Protein AF-A0AAW1JCE8-F1 (afdb_monomer)

Sequence (146 aa):
MAHGRLIIMAMLGLTGLWMIHLLAQDYQNIRPVAAVSRLKKLLSKRSTDKYENMMLHNLDKITSNDPLDCIKSFVCQVAVQVKGNNEVLSTIDFIRNIPDNKHTVEIKKAIKIGTLYRSREYCRNIYNKCPYTAAKMLQLIKIVGG

Radius of gyration: 19.4 Å; Cα contacts (8 Å, |Δi|>4): 112; chains: 1; bounding box: 30×38×72 Å

Mean predicted aligned error: 12.99 Å

Secondary structure (DSSP, 8-state):
--HHHHHHHHHHHHHHHHHHHHHHHHHHH--HHHHHHHHHHHTTTT-SSS-HHHHHHHHHHHHHT-TT-HHHHHHHHHHTT-TT-HHHHHHHHHHHTSPP-HHHHHHHHHHHHHHHH--HHHHHHHTTT----HHHHHHHHHHHT-

Structure (mmCIF, N/CA/C/O backbone):
data_AF-A0AAW1JCE8-F1
#
_entry.id   AF-A0AAW1JCE8-F1
#
loop_
_atom_site.group_PDB
_atom_site.id
_atom_site.type_symbol
_atom_site.label_atom_id
_atom_site.label_alt_id
_atom_site.label_comp_id
_atom_site.label_asym_id
_atom_site.label_entity_id
_atom_site.label_seq_id
_atom_site.pdbx_PDB_ins_code
_atom_site.Cartn_x
_atom_site.Cartn_y
_atom_site.Cartn_z
_atom_site.occupancy
_atom_site.B_iso_or_equiv
_atom_site.auth_seq_id
_atom_site.auth_comp_id
_atom_site.auth_asym_id
_atom_site.auth_atom_id
_atom_site.pdbx_PDB_model_num
ATOM 1 N N . MET A 1 1 ? -9.440 -23.978 -48.996 1.00 55.22 1 MET A N 1
ATOM 2 C CA . MET A 1 1 ? -9.087 -22.684 -48.354 1.00 55.22 1 MET A CA 1
ATOM 3 C C . MET A 1 1 ? -9.857 -22.383 -47.049 1.00 55.22 1 MET A C 1
ATOM 5 O O . MET A 1 1 ? -9.726 -21.283 -46.531 1.00 55.22 1 MET A O 1
ATOM 9 N N . ALA A 1 2 ? -10.613 -23.326 -46.460 1.00 58.03 2 ALA A N 1
ATOM 10 C CA . ALA A 1 2 ? -11.402 -23.072 -45.239 1.00 58.03 2 ALA A CA 1
ATOM 11 C C . ALA A 1 2 ? -10.658 -23.358 -43.912 1.00 58.03 2 ALA A C 1
ATOM 13 O O . ALA A 1 2 ? -10.985 -22.770 -42.885 1.00 58.03 2 ALA A O 1
ATOM 14 N N . HIS A 1 3 ? -9.626 -24.210 -43.922 1.00 60.78 3 HIS A N 1
ATOM 15 C CA . HIS A 1 3 ? -8.955 -24.657 -42.692 1.00 60.78 3 HIS A CA 1
ATOM 16 C C . HIS A 1 3 ? -8.067 -23.590 -42.029 1.00 60.78 3 HIS A C 1
ATOM 18 O O . HIS A 1 3 ? -7.991 -23.542 -40.806 1.00 60.78 3 HIS A O 1
ATOM 24 N N . GLY A 1 4 ? -7.451 -22.685 -42.800 1.00 69.81 4 GLY A N 1
ATOM 25 C CA . GLY A 1 4 ? -6.564 -21.654 -42.240 1.00 69.81 4 GLY A CA 1
ATOM 26 C C . GLY A 1 4 ? -7.288 -20.652 -41.334 1.00 69.81 4 GLY A C 1
ATOM 27 O O . GLY A 1 4 ? -6.768 -20.258 -40.296 1.00 69.81 4 GLY A O 1
ATOM 28 N N . ARG A 1 5 ? -8.532 -20.293 -41.674 1.00 74.75 5 ARG A N 1
ATOM 29 C CA . ARG A 1 5 ? -9.344 -19.349 -40.886 1.00 74.75 5 ARG A CA 1
ATOM 30 C C . ARG A 1 5 ? -9.772 -19.925 -39.536 1.00 74.75 5 ARG A C 1
ATOM 32 O O . ARG A 1 5 ? -9.786 -19.200 -38.546 1.00 74.75 5 ARG A O 1
ATOM 39 N N . LEU A 1 6 ? -10.071 -21.224 -39.494 1.00 78.94 6 LEU A N 1
ATOM 40 C CA . LEU A 1 6 ? -10.435 -21.925 -38.261 1.00 78.94 6 LEU A CA 1
ATOM 41 C C . LEU A 1 6 ? -9.252 -22.007 -37.289 1.00 78.94 6 LEU A C 1
ATOM 43 O O . LEU A 1 6 ? -9.426 -21.770 -36.097 1.00 78.94 6 LEU A O 1
ATOM 47 N N . ILE A 1 7 ? -8.044 -22.257 -37.801 1.00 86.94 7 ILE A N 1
ATOM 48 C CA . ILE A 1 7 ? -6.825 -22.318 -36.981 1.00 86.94 7 ILE A CA 1
ATOM 49 C C . ILE A 1 7 ? -6.498 -20.942 -36.383 1.00 86.94 7 ILE A C 1
ATOM 51 O O . ILE A 1 7 ? -6.192 -20.847 -35.196 1.00 86.94 7 ILE A O 1
ATOM 55 N N . ILE A 1 8 ? -6.624 -19.866 -37.166 1.00 83.88 8 ILE A N 1
ATOM 56 C CA . ILE A 1 8 ? -6.348 -18.500 -36.689 1.00 83.88 8 ILE A CA 1
ATOM 57 C C . ILE A 1 8 ? -7.339 -18.085 -35.588 1.00 83.88 8 ILE A C 1
ATOM 59 O O . ILE A 1 8 ? -6.925 -17.545 -34.563 1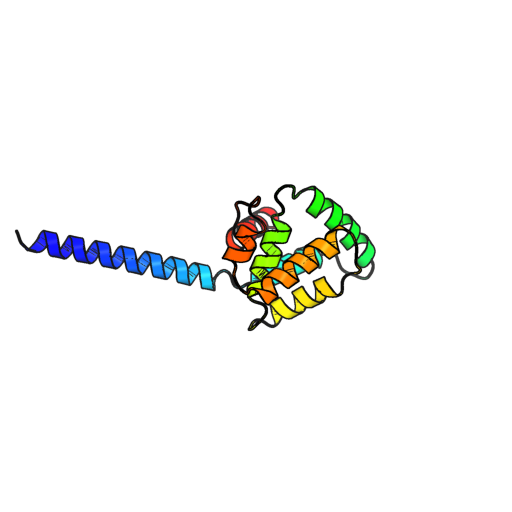.00 83.88 8 ILE A O 1
ATOM 63 N N . MET A 1 9 ? -8.632 -18.381 -35.755 1.00 84.06 9 MET A N 1
ATOM 64 C CA . MET A 1 9 ? -9.652 -18.084 -34.737 1.00 84.06 9 MET A CA 1
ATOM 65 C C . MET A 1 9 ? -9.421 -18.874 -33.442 1.00 84.06 9 MET A C 1
ATOM 67 O O . MET A 1 9 ? -9.569 -18.323 -32.351 1.00 84.06 9 MET A O 1
ATOM 71 N N . ALA A 1 10 ? -8.992 -20.135 -33.552 1.00 87.56 10 ALA A N 1
ATOM 72 C CA . ALA A 1 10 ? -8.642 -20.953 -32.395 1.00 87.56 10 ALA A CA 1
ATOM 73 C C . ALA A 1 10 ? -7.420 -20.398 -31.643 1.00 87.56 10 ALA A C 1
ATOM 75 O O . ALA A 1 10 ? -7.447 -20.315 -30.415 1.00 87.56 10 ALA A O 1
ATOM 76 N N . MET A 1 11 ? -6.377 -19.960 -32.359 1.00 89.00 11 MET A N 1
ATOM 77 C CA . MET A 1 11 ? -5.190 -19.360 -31.736 1.00 89.00 11 MET A CA 1
ATOM 78 C C . MET A 1 11 ? -5.524 -18.065 -30.992 1.00 89.00 11 MET A C 1
ATOM 80 O O . MET A 1 11 ? -5.129 -17.910 -29.839 1.00 89.00 11 MET A O 1
ATOM 84 N N . LEU A 1 12 ? -6.303 -17.171 -31.608 1.00 86.44 12 LEU A N 1
ATOM 85 C CA . LEU A 1 12 ? -6.709 -15.909 -30.981 1.00 86.44 12 LEU A CA 1
ATOM 86 C C . LEU A 1 12 ? -7.533 -16.139 -29.702 1.00 86.44 12 LEU A C 1
ATOM 88 O O . LEU A 1 12 ? -7.310 -15.463 -28.696 1.00 86.44 12 LEU A O 1
ATOM 92 N N . GLY A 1 13 ? -8.431 -17.130 -29.709 1.00 89.25 13 GLY A N 1
ATOM 93 C CA . GLY A 1 13 ? -9.192 -17.521 -28.520 1.00 89.25 13 GLY A CA 1
ATOM 94 C C . GLY A 1 13 ? -8.307 -18.073 -27.399 1.00 89.25 13 GLY A C 1
ATOM 95 O O . GLY A 1 13 ? -8.469 -17.694 -26.237 1.00 89.25 13 GLY A O 1
ATOM 96 N N . LEU A 1 14 ? -7.327 -18.916 -27.743 1.00 87.88 14 LEU A N 1
ATOM 97 C CA . LEU A 1 14 ? -6.402 -19.503 -26.770 1.00 87.88 14 LEU A CA 1
ATOM 98 C C . LEU A 1 14 ? -5.511 -18.437 -26.116 1.00 87.88 14 LEU A C 1
ATOM 100 O O . LEU A 1 14 ? -5.330 -18.445 -24.899 1.00 87.88 14 LEU A O 1
ATOM 104 N N . THR A 1 15 ? -4.996 -17.486 -26.904 1.00 86.69 15 THR A N 1
ATOM 105 C CA . THR A 1 15 ? -4.191 -16.367 -26.392 1.00 86.69 15 THR A CA 1
ATOM 106 C C . THR A 1 15 ? -5.006 -15.468 -25.459 1.00 86.69 15 THR A C 1
ATOM 108 O O . THR A 1 15 ? -4.502 -15.058 -24.412 1.00 86.69 15 THR A O 1
ATOM 111 N N . GLY A 1 16 ? -6.275 -15.202 -25.789 1.00 86.50 16 GLY A N 1
ATOM 112 C CA . GLY A 1 16 ? -7.181 -14.429 -24.936 1.00 86.50 16 GLY A CA 1
ATOM 113 C C . GLY A 1 16 ? -7.427 -15.089 -23.576 1.00 86.50 16 GLY A C 1
ATOM 114 O O . GLY A 1 16 ? -7.271 -14.442 -22.539 1.00 86.50 16 GLY A O 1
ATOM 115 N N . LEU A 1 17 ? -7.733 -16.393 -23.558 1.00 87.38 17 LEU A N 1
ATOM 116 C CA . LEU A 1 17 ? -7.897 -17.143 -22.306 1.00 87.38 17 LEU A CA 1
ATOM 117 C C . LEU A 1 17 ? -6.602 -17.206 -21.486 1.00 87.38 17 LEU A C 1
ATOM 119 O O . LEU A 1 17 ? -6.650 -17.092 -20.261 1.00 87.38 17 LEU A O 1
ATOM 123 N N . TRP A 1 18 ? -5.451 -17.358 -22.146 1.00 84.38 18 TRP A N 1
ATOM 124 C CA . TRP A 1 18 ? -4.150 -17.409 -21.478 1.00 84.38 18 TRP A CA 1
ATOM 125 C C . TRP A 1 18 ? -3.812 -16.091 -20.775 1.00 84.38 18 TRP A C 1
ATOM 127 O O . TRP A 1 18 ? -3.372 -16.100 -19.625 1.00 84.38 18 TRP A O 1
ATOM 137 N N . MET A 1 19 ? -4.115 -14.955 -21.410 1.00 80.19 19 MET A N 1
ATOM 138 C CA . MET A 1 19 ? -3.994 -13.641 -20.775 1.00 80.19 19 MET A CA 1
ATOM 139 C C . MET A 1 19 ? -4.906 -13.513 -19.553 1.00 80.19 19 MET A C 1
ATOM 141 O O . MET A 1 19 ? -4.443 -13.125 -18.484 1.00 80.19 19 MET A O 1
ATOM 145 N N . ILE A 1 20 ? -6.179 -13.903 -19.654 1.00 79.88 20 ILE A N 1
ATOM 146 C CA . ILE A 1 20 ? -7.110 -13.841 -18.513 1.00 79.88 20 ILE A CA 1
ATOM 147 C C . ILE A 1 20 ? -6.620 -14.720 -17.351 1.00 79.88 20 ILE A C 1
ATOM 149 O O . ILE A 1 20 ? -6.698 -14.306 -16.193 1.00 79.88 20 ILE A O 1
ATOM 153 N N . HIS A 1 21 ? -6.070 -15.902 -17.644 1.00 73.88 21 HIS A N 1
ATOM 154 C CA . HIS A 1 21 ? -5.515 -16.784 -16.621 1.00 73.88 21 HIS A CA 1
ATOM 155 C C . HIS A 1 21 ? -4.268 -16.193 -15.952 1.00 73.88 21 HIS A C 1
ATOM 157 O O . HIS A 1 21 ? -4.179 -16.236 -14.730 1.00 73.88 21 HIS A O 1
ATOM 163 N N . LEU A 1 22 ? -3.352 -15.576 -16.707 1.00 67.50 22 LEU A N 1
ATOM 164 C CA . LEU A 1 22 ? -2.199 -14.856 -16.149 1.00 67.50 22 LEU A CA 1
ATOM 165 C C . LEU A 1 22 ? -2.637 -13.713 -15.232 1.00 67.50 22 LEU A C 1
ATOM 167 O O . LEU A 1 22 ? -2.122 -13.585 -14.124 1.00 67.50 22 LEU A O 1
ATOM 171 N N . LEU A 1 23 ? -3.638 -12.931 -15.647 1.00 62.16 23 LEU A N 1
ATOM 172 C CA . LEU A 1 23 ? -4.217 -11.884 -14.806 1.00 62.16 23 LEU A CA 1
ATOM 173 C C . LEU A 1 23 ? -4.831 -12.458 -13.519 1.00 62.16 23 LEU A C 1
ATOM 175 O O . LEU A 1 23 ? -4.643 -11.885 -12.444 1.00 62.16 23 LEU A O 1
ATOM 179 N N . ALA A 1 24 ? -5.541 -13.586 -13.601 1.00 63.84 24 ALA A N 1
ATOM 180 C CA . ALA A 1 24 ? -6.120 -14.257 -12.437 1.00 63.84 24 ALA A CA 1
ATOM 181 C C . ALA A 1 24 ? -5.042 -14.856 -11.515 1.00 63.84 24 ALA A C 1
ATOM 183 O O . ALA A 1 24 ? -5.145 -14.760 -10.290 1.00 63.84 24 ALA A O 1
ATOM 184 N N . GLN A 1 25 ? -3.982 -15.422 -12.089 1.00 55.59 25 GLN A N 1
ATOM 185 C CA . GLN A 1 25 ? -2.855 -16.000 -11.368 1.00 55.59 25 GLN A CA 1
ATOM 186 C C . GLN A 1 25 ? -2.041 -14.913 -10.659 1.00 55.59 25 GLN A C 1
ATOM 188 O O . GLN A 1 25 ? -1.727 -15.066 -9.479 1.00 55.59 25 GLN A O 1
ATOM 193 N N . ASP A 1 26 ? -1.784 -13.775 -11.309 1.00 49.81 26 ASP A N 1
ATOM 194 C CA . ASP A 1 26 ? -1.170 -12.610 -10.666 1.00 49.81 26 ASP A CA 1
ATOM 195 C C . ASP A 1 26 ? -2.075 -12.029 -9.578 1.00 49.81 26 ASP A C 1
ATOM 197 O O . ASP A 1 26 ? -1.601 -11.693 -8.492 1.00 49.81 26 ASP A O 1
ATOM 201 N N . TYR A 1 27 ? -3.391 -11.982 -9.797 1.00 50.53 27 TYR A N 1
ATOM 202 C CA . TYR A 1 27 ? -4.340 -11.546 -8.772 1.00 50.53 27 TYR A CA 1
ATOM 203 C C . TYR A 1 27 ? -4.278 -12.428 -7.515 1.00 50.53 27 TYR A C 1
ATOM 205 O O . TYR A 1 27 ? -4.291 -11.914 -6.395 1.00 50.53 27 TYR A O 1
ATOM 213 N N . GLN A 1 28 ? -4.164 -13.746 -7.689 1.00 46.50 28 GLN A N 1
ATOM 214 C CA . GLN A 1 28 ? -4.038 -14.698 -6.585 1.00 46.50 28 GLN A CA 1
ATOM 215 C C . GLN A 1 28 ? -2.642 -14.707 -5.946 1.00 46.50 28 GLN A C 1
ATOM 217 O O . GLN A 1 28 ? -2.537 -14.955 -4.745 1.00 46.50 28 GLN A O 1
ATOM 222 N N . ASN A 1 29 ? -1.580 -14.419 -6.703 1.00 44.28 29 ASN A N 1
ATOM 223 C CA . ASN A 1 29 ? -0.199 -14.395 -6.210 1.00 44.28 29 ASN A CA 1
ATOM 224 C C . ASN A 1 29 ? 0.149 -13.079 -5.483 1.00 44.28 29 ASN A C 1
ATOM 226 O O . ASN A 1 29 ? 1.047 -13.041 -4.637 1.00 44.28 29 ASN A O 1
ATOM 230 N N . ILE A 1 30 ? -0.633 -12.015 -5.703 1.00 49.44 30 ILE A N 1
ATOM 231 C CA . ILE A 1 30 ? -0.713 -10.841 -4.820 1.00 49.44 30 ILE A CA 1
ATOM 232 C C . ILE A 1 30 ? -1.588 -11.201 -3.612 1.00 49.44 30 ILE A C 1
ATOM 234 O O . ILE A 1 30 ? -2.530 -10.484 -3.271 1.00 49.44 30 ILE A O 1
ATOM 238 N N . ARG A 1 31 ? -1.292 -12.312 -2.918 1.00 51.69 31 ARG A N 1
ATOM 239 C CA . ARG A 1 31 ? -1.821 -12.487 -1.565 1.00 51.69 31 ARG A CA 1
ATOM 240 C C . ARG A 1 31 ? -1.242 -11.341 -0.739 1.00 51.69 31 ARG A C 1
ATOM 242 O O . ARG A 1 31 ? -0.031 -11.323 -0.492 1.00 51.69 31 ARG A O 1
ATOM 249 N N . PRO A 1 32 ? -2.071 -10.388 -0.285 1.00 53.09 32 PRO A N 1
ATOM 250 C CA . PRO A 1 32 ? -1.605 -9.278 0.534 1.00 53.09 32 PRO A CA 1
ATOM 251 C C . PRO A 1 32 ? -0.989 -9.796 1.842 1.00 53.09 32 PRO A C 1
ATOM 253 O O . PRO A 1 32 ? -0.1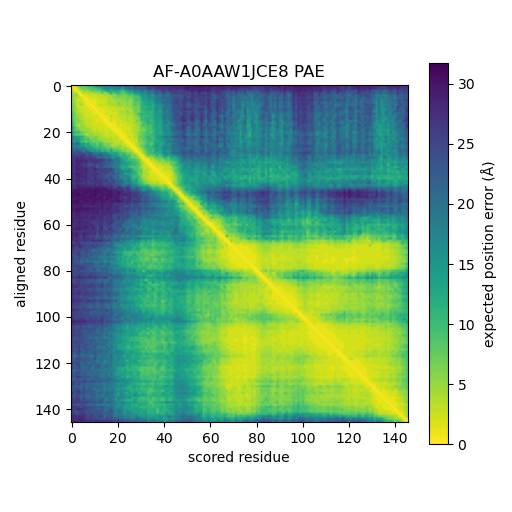86 -9.100 2.429 1.00 53.09 32 PRO A O 1
ATOM 256 N N . VAL A 1 33 ? -1.236 -11.050 2.238 1.00 51.50 33 VAL A N 1
ATOM 257 C CA . VAL A 1 33 ? -0.515 -11.762 3.307 1.00 51.50 33 VAL A CA 1
ATOM 258 C C . VAL A 1 33 ? 0.999 -11.724 3.140 1.00 51.50 33 VAL A C 1
ATOM 260 O O . VAL A 1 33 ? 1.703 -11.341 4.064 1.00 51.50 33 VAL A O 1
ATOM 263 N N . ALA A 1 34 ? 1.539 -12.116 1.982 1.00 55.44 34 ALA A N 1
ATOM 264 C CA . ALA A 1 34 ? 2.989 -12.158 1.776 1.00 55.44 34 ALA A CA 1
ATOM 265 C C . ALA A 1 34 ? 3.575 -10.739 1.729 1.00 55.44 34 ALA A C 1
ATOM 267 O O . ALA A 1 34 ? 4.711 -10.500 2.135 1.00 55.44 34 ALA A O 1
ATOM 268 N N . ALA A 1 35 ? 2.762 -9.795 1.257 1.00 56.06 35 ALA A N 1
ATOM 269 C CA . ALA A 1 35 ? 3.083 -8.384 1.177 1.00 56.06 35 ALA A CA 1
ATOM 270 C C . ALA A 1 35 ? 3.201 -7.736 2.552 1.00 56.06 35 ALA A C 1
ATOM 272 O O . ALA A 1 35 ? 4.177 -7.073 2.891 1.00 56.06 35 ALA A O 1
ATOM 273 N N . VAL A 1 36 ? 2.176 -7.993 3.344 1.00 59.06 36 VAL A N 1
ATOM 274 C CA . VAL A 1 36 ? 1.956 -7.463 4.667 1.00 59.06 36 VAL A CA 1
ATOM 275 C C . VAL A 1 36 ? 2.843 -8.159 5.679 1.00 59.06 36 VAL A C 1
ATOM 277 O O . VAL A 1 36 ? 3.400 -7.484 6.521 1.00 59.06 36 VAL A O 1
ATOM 280 N N . SER A 1 37 ? 3.055 -9.469 5.585 1.00 57.53 37 SER A N 1
ATOM 281 C CA . SER A 1 37 ? 3.982 -10.190 6.464 1.00 57.53 37 SER A CA 1
ATOM 282 C C . SER A 1 37 ? 5.433 -9.785 6.220 1.00 57.53 37 SER A C 1
ATOM 284 O O . SER A 1 37 ? 6.208 -9.745 7.169 1.00 57.53 37 SER A O 1
ATOM 286 N N . ARG A 1 38 ? 5.816 -9.421 4.987 1.00 60.91 38 ARG A N 1
ATOM 287 C CA . ARG A 1 38 ? 7.146 -8.865 4.687 1.00 60.91 38 ARG A CA 1
ATOM 288 C C . ARG A 1 38 ? 7.269 -7.400 5.049 1.00 60.91 38 ARG A C 1
ATOM 290 O O . ARG A 1 38 ? 8.310 -7.034 5.574 1.00 60.91 38 ARG A O 1
ATOM 297 N N . LEU A 1 39 ? 6.233 -6.589 4.832 1.00 60.88 39 LEU A N 1
ATOM 298 C CA . LEU A 1 39 ? 6.191 -5.232 5.368 1.00 60.88 39 LEU A CA 1
ATOM 299 C C . LEU A 1 39 ? 6.295 -5.297 6.889 1.00 60.88 39 LEU A C 1
ATOM 301 O O . LEU A 1 39 ? 7.206 -4.712 7.444 1.00 60.88 39 LEU A O 1
ATOM 305 N N . LYS A 1 40 ? 5.467 -6.112 7.547 1.00 60.31 40 LYS A N 1
ATOM 306 C CA . LYS A 1 40 ? 5.556 -6.428 8.971 1.00 60.31 40 LYS A CA 1
ATOM 307 C C . LYS A 1 40 ? 6.955 -6.897 9.312 1.00 60.31 40 LYS A C 1
ATOM 309 O O . LYS A 1 40 ? 7.500 -6.342 10.229 1.00 60.31 40 LYS A O 1
ATOM 314 N N . LYS A 1 41 ? 7.589 -7.818 8.581 1.00 61.47 41 LYS A N 1
ATOM 315 C CA . LYS A 1 41 ? 8.969 -8.269 8.845 1.00 61.47 41 LYS A CA 1
ATOM 316 C C . LYS A 1 41 ? 10.002 -7.155 8.659 1.00 61.47 41 LYS A C 1
ATOM 318 O O . LYS A 1 41 ? 10.873 -7.037 9.497 1.00 61.47 41 LYS A O 1
ATOM 323 N N . LEU A 1 42 ? 9.930 -6.296 7.651 1.00 56.75 42 LEU A N 1
ATOM 324 C CA . LEU A 1 42 ? 10.813 -5.124 7.551 1.00 56.75 42 LEU A CA 1
ATOM 325 C C . LEU A 1 42 ? 10.560 -4.140 8.698 1.00 56.75 42 LEU A C 1
ATOM 327 O O . LEU A 1 42 ? 11.491 -3.578 9.264 1.00 56.75 42 LEU A O 1
ATOM 331 N N . LEU A 1 43 ? 9.296 -4.016 9.085 1.00 54.03 43 LEU A N 1
ATOM 332 C CA . LEU A 1 43 ? 8.832 -3.262 10.230 1.00 54.03 43 LEU A CA 1
ATOM 333 C C . LEU A 1 43 ? 8.963 -4.029 11.555 1.00 54.03 43 LEU A C 1
ATOM 335 O O . LEU A 1 43 ? 8.622 -3.435 12.557 1.00 54.03 43 LEU A O 1
ATOM 339 N N . SER A 1 44 ? 9.438 -5.285 11.641 1.00 46.38 44 SER A N 1
ATOM 340 C CA . SER A 1 44 ? 9.371 -6.147 12.857 1.00 46.38 44 SER A CA 1
ATOM 341 C C . SER A 1 44 ? 10.655 -6.934 13.120 1.00 46.38 44 SER A C 1
ATOM 343 O O . SER A 1 44 ? 10.968 -7.192 14.273 1.00 46.38 44 SER A O 1
ATOM 345 N N . LYS A 1 45 ? 11.483 -7.230 12.110 1.00 46.12 45 LYS A N 1
ATOM 346 C CA . LYS A 1 45 ? 12.812 -7.870 12.234 1.00 46.12 45 LYS A CA 1
ATOM 347 C C . LYS A 1 45 ? 13.844 -6.951 12.910 1.00 46.12 45 LYS A C 1
ATOM 349 O O . LYS A 1 45 ? 15.033 -7.242 12.900 1.00 46.12 45 LYS A O 1
ATOM 354 N N . ARG A 1 46 ? 13.386 -5.846 13.497 1.00 46.06 46 ARG A N 1
ATOM 355 C CA . ARG A 1 46 ? 14.144 -4.945 14.357 1.00 46.06 46 ARG A CA 1
ATOM 356 C C . ARG A 1 46 ? 13.533 -4.886 15.779 1.00 46.06 46 ARG A C 1
ATOM 358 O O . ARG A 1 46 ? 13.934 -4.035 16.556 1.00 46.06 46 ARG A O 1
ATOM 365 N N . SER A 1 47 ? 12.565 -5.740 16.140 1.00 39.91 47 SER A N 1
ATOM 366 C CA . SER A 1 47 ? 11.727 -5.570 17.343 1.00 39.91 47 SER A CA 1
ATOM 367 C C . SER A 1 47 ? 12.069 -6.503 18.511 1.00 39.91 47 SER A C 1
ATOM 369 O O . SER A 1 47 ? 11.735 -7.683 18.483 1.00 39.91 47 SER A O 1
ATOM 371 N N . THR A 1 48 ? 12.659 -5.912 19.554 1.00 39.94 48 THR A N 1
ATOM 372 C CA . THR A 1 48 ? 12.375 -6.150 20.985 1.00 39.94 48 THR A CA 1
ATOM 373 C C . THR A 1 48 ? 12.439 -4.782 21.681 1.00 39.94 48 THR A C 1
ATOM 375 O O . THR A 1 48 ? 13.469 -4.118 21.566 1.00 39.94 48 THR A O 1
ATOM 378 N N . ASP A 1 49 ? 11.332 -4.351 22.305 1.00 42.34 49 ASP A N 1
ATOM 379 C CA . ASP A 1 49 ? 11.046 -3.184 23.186 1.00 42.34 49 ASP A CA 1
ATOM 380 C C . ASP A 1 49 ? 11.586 -1.762 22.881 1.00 42.34 49 ASP A C 1
ATOM 382 O O . ASP A 1 49 ? 10.931 -0.768 23.178 1.00 42.34 49 ASP A O 1
ATOM 386 N N . LYS A 1 50 ? 12.709 -1.594 22.183 1.00 39.09 50 LYS A N 1
ATOM 387 C CA . LYS A 1 50 ? 13.315 -0.306 21.785 1.00 39.09 50 LYS A CA 1
ATOM 388 C C . LYS A 1 50 ? 12.695 0.260 20.495 1.00 39.09 50 LYS A C 1
ATOM 390 O O . LYS A 1 50 ? 13.406 0.726 19.603 1.00 39.09 50 LYS A O 1
ATOM 395 N N . TYR A 1 51 ? 11.383 0.102 20.318 1.00 44.91 51 TYR A N 1
ATOM 396 C CA . TYR A 1 51 ? 10.804 -0.010 18.974 1.00 44.91 51 TYR A CA 1
ATOM 397 C C . TYR A 1 51 ? 9.974 1.174 18.484 1.00 44.91 51 TYR A C 1
ATOM 399 O O . TYR A 1 51 ? 9.977 1.456 17.289 1.00 44.91 51 TYR A O 1
ATOM 407 N N . GLU A 1 52 ? 9.353 1.935 19.377 1.00 44.00 52 GLU A N 1
ATOM 408 C CA . GLU A 1 52 ? 8.500 3.066 18.992 1.00 44.00 52 GLU A CA 1
ATOM 409 C C . GLU A 1 52 ? 9.325 4.228 18.403 1.00 44.00 52 GLU A C 1
ATOM 411 O O . GLU A 1 52 ? 9.114 4.648 17.265 1.00 44.00 52 GLU A O 1
ATOM 416 N N . ASN A 1 53 ? 10.382 4.643 19.109 1.00 41.00 53 ASN A N 1
ATOM 417 C CA . ASN A 1 53 ? 11.275 5.728 18.683 1.00 41.00 53 ASN A CA 1
ATOM 418 C C . ASN A 1 53 ? 12.172 5.353 17.487 1.00 41.00 53 ASN A C 1
ATOM 420 O O . ASN A 1 53 ? 12.542 6.208 16.681 1.00 41.00 53 ASN A O 1
ATOM 424 N N . MET A 1 54 ? 12.510 4.068 17.327 1.00 36.09 54 MET A N 1
ATOM 425 C CA . MET A 1 54 ? 13.327 3.602 16.203 1.00 36.09 54 MET A CA 1
ATOM 426 C C . MET A 1 54 ? 12.487 3.418 14.933 1.00 36.09 54 MET A C 1
ATOM 428 O O . MET A 1 54 ? 12.969 3.710 13.840 1.00 36.09 54 MET A O 1
ATOM 432 N N . MET A 1 55 ? 11.233 2.977 15.047 1.00 41.47 55 MET A N 1
ATOM 433 C CA . MET A 1 55 ? 10.322 2.866 13.906 1.00 41.47 55 MET A CA 1
ATOM 434 C C . MET A 1 55 ? 9.974 4.248 13.342 1.00 41.47 55 MET A C 1
ATOM 436 O O . MET A 1 55 ? 10.057 4.420 12.129 1.00 41.47 55 MET A O 1
ATOM 440 N N . LEU A 1 56 ? 9.726 5.239 14.208 1.00 44.69 56 LEU A N 1
ATOM 441 C CA . LEU A 1 56 ? 9.581 6.658 13.852 1.00 44.69 56 LEU A CA 1
ATOM 442 C C . LEU A 1 56 ? 10.775 7.170 13.028 1.00 44.69 56 LEU A C 1
ATOM 444 O O . LEU A 1 56 ? 10.615 7.549 11.872 1.00 44.69 56 LEU A O 1
ATOM 448 N N . HIS A 1 57 ? 11.995 7.048 13.559 1.00 47.12 57 HIS A N 1
ATOM 449 C CA . HIS A 1 57 ? 13.205 7.559 12.903 1.00 47.12 57 HIS A CA 1
ATOM 450 C C . HIS A 1 57 ? 13.516 6.876 11.552 1.00 47.12 57 HIS A C 1
ATOM 452 O O . HIS A 1 57 ? 14.159 7.461 10.676 1.00 47.12 57 HIS A O 1
ATOM 458 N N . ASN A 1 58 ? 13.094 5.621 11.353 1.00 53.75 58 ASN A N 1
ATOM 459 C CA . ASN A 1 58 ? 13.251 4.951 10.059 1.00 53.75 58 ASN A CA 1
ATOM 460 C C . ASN A 1 58 ? 12.098 5.249 9.103 1.00 53.75 58 ASN A C 1
ATOM 462 O O . ASN A 1 58 ? 12.339 5.268 7.903 1.00 53.75 58 ASN A O 1
ATOM 466 N N . LEU A 1 59 ? 10.886 5.512 9.598 1.00 55.09 59 LEU A N 1
ATOM 467 C CA . LEU A 1 59 ? 9.737 5.882 8.773 1.00 55.09 59 LEU A CA 1
ATOM 468 C C . LEU A 1 59 ? 9.930 7.264 8.141 1.00 55.09 59 LEU A C 1
ATOM 470 O O . LEU A 1 59 ? 9.637 7.421 6.958 1.00 55.09 59 LEU A O 1
ATOM 474 N N . ASP A 1 60 ? 10.513 8.213 8.877 1.00 56.44 60 ASP A N 1
ATOM 475 C CA . ASP A 1 60 ? 10.977 9.498 8.340 1.00 56.44 60 ASP A CA 1
ATOM 476 C C . ASP A 1 60 ? 11.996 9.294 7.214 1.00 56.44 60 ASP A C 1
ATOM 478 O O . ASP A 1 60 ? 11.839 9.840 6.125 1.00 56.44 60 ASP A O 1
ATOM 482 N N . LYS A 1 61 ? 13.009 8.440 7.422 1.00 59.84 61 LYS A N 1
ATOM 483 C CA . LYS A 1 61 ? 14.040 8.154 6.408 1.00 59.84 61 LYS A CA 1
ATOM 484 C C . LYS A 1 61 ? 13.470 7.439 5.178 1.00 59.84 61 LYS A C 1
ATOM 486 O O . LYS A 1 61 ? 13.840 7.747 4.051 1.00 59.84 61 LYS A O 1
ATOM 491 N N . ILE A 1 62 ? 12.564 6.491 5.391 1.00 58.88 62 ILE A N 1
ATOM 492 C CA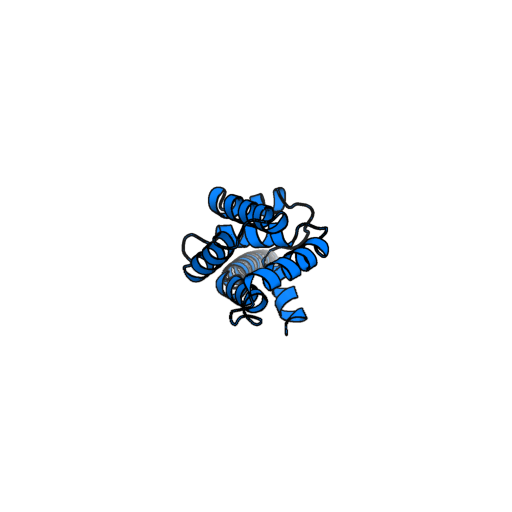 . ILE A 1 62 ? 11.906 5.704 4.346 1.00 58.88 62 ILE A CA 1
ATOM 493 C C . ILE A 1 62 ? 10.946 6.580 3.527 1.00 58.88 62 ILE A C 1
ATOM 495 O O . ILE A 1 62 ? 10.951 6.496 2.305 1.00 58.88 62 ILE A O 1
ATOM 499 N N . THR A 1 63 ? 10.171 7.446 4.183 1.00 55.84 63 THR A N 1
ATOM 500 C CA . THR A 1 63 ? 9.226 8.348 3.505 1.00 55.84 63 THR A CA 1
ATOM 501 C C . THR A 1 63 ? 9.951 9.513 2.833 1.00 55.84 63 THR A C 1
ATOM 503 O O . THR A 1 63 ? 9.560 9.930 1.750 1.00 55.84 63 THR A O 1
ATOM 506 N N . SER A 1 64 ? 11.052 10.004 3.413 1.00 60.84 64 SER A N 1
ATOM 507 C CA . SER A 1 64 ? 11.908 11.019 2.775 1.00 60.84 64 SER A CA 1
ATOM 508 C C . SER A 1 64 ? 12.619 10.484 1.529 1.00 60.84 64 SER A C 1
ATOM 510 O O . SER A 1 64 ? 12.850 11.233 0.586 1.00 60.84 64 SER A O 1
ATOM 512 N N . ASN A 1 65 ? 12.919 9.183 1.493 1.00 65.94 65 ASN A N 1
ATOM 513 C CA . ASN A 1 65 ? 13.476 8.502 0.322 1.00 65.94 65 ASN A CA 1
ATOM 514 C C . ASN A 1 65 ? 12.406 8.051 -0.688 1.00 65.94 65 ASN A C 1
ATOM 516 O O . ASN A 1 65 ? 12.745 7.427 -1.694 1.00 65.94 65 ASN A O 1
ATOM 520 N N . ASP A 1 66 ? 11.131 8.365 -0.442 1.00 69.56 66 ASP A N 1
ATOM 521 C CA . ASP A 1 66 ? 10.004 8.055 -1.320 1.00 69.56 66 ASP A CA 1
ATOM 522 C C . ASP A 1 66 ? 9.357 9.340 -1.878 1.00 69.56 66 ASP A C 1
ATOM 524 O O . ASP A 1 66 ? 8.218 9.678 -1.545 1.00 69.56 66 ASP A O 1
ATOM 528 N N . PRO A 1 67 ? 10.056 10.079 -2.763 1.00 72.06 67 PRO A N 1
ATOM 529 C CA . PRO A 1 67 ? 9.527 11.312 -3.353 1.00 72.06 67 PRO A CA 1
ATOM 530 C C . PRO A 1 67 ? 8.317 11.073 -4.274 1.00 72.06 67 PRO A C 1
ATOM 532 O O . PRO A 1 67 ? 7.638 12.022 -4.669 1.00 72.06 67 PRO A O 1
ATOM 535 N N . LEU A 1 68 ? 8.049 9.812 -4.633 1.00 82.12 68 LEU A N 1
ATOM 536 C CA . LEU A 1 68 ? 6.961 9.408 -5.521 1.00 82.12 68 LEU A CA 1
ATOM 537 C C . LEU A 1 68 ? 5.698 8.972 -4.765 1.00 82.12 68 LEU A C 1
ATOM 539 O O . LEU A 1 68 ? 4.742 8.532 -5.405 1.00 82.12 68 LEU A O 1
ATOM 543 N N . ASP A 1 69 ? 5.672 9.082 -3.431 1.00 84.25 69 ASP A N 1
ATOM 544 C CA . ASP A 1 69 ? 4.552 8.652 -2.582 1.00 84.25 69 ASP A CA 1
ATOM 545 C C . ASP A 1 69 ? 4.170 7.164 -2.798 1.00 84.25 69 ASP A C 1
ATOM 547 O O . ASP A 1 69 ? 3.023 6.742 -2.582 1.00 84.25 69 ASP A O 1
ATOM 551 N N . CYS A 1 70 ? 5.124 6.341 -3.240 1.00 85.69 70 CYS A N 1
ATOM 552 C CA . CYS A 1 70 ? 4.916 4.937 -3.559 1.00 85.69 70 CYS A CA 1
ATOM 553 C C . CYS A 1 70 ? 4.498 4.112 -2.341 1.00 85.69 70 CYS A C 1
ATOM 555 O O . CYS A 1 70 ? 3.648 3.233 -2.458 1.00 85.69 70 CYS A O 1
ATOM 557 N N . ILE A 1 71 ? 4.995 4.421 -1.152 1.00 84.12 71 ILE A N 1
ATOM 558 C CA . ILE A 1 71 ? 4.617 3.757 0.096 1.00 84.12 71 ILE A CA 1
ATOM 559 C C . ILE A 1 71 ? 3.157 4.046 0.431 1.00 84.12 71 ILE A C 1
ATOM 561 O O . ILE A 1 71 ? 2.416 3.136 0.805 1.00 84.12 71 ILE A O 1
ATOM 565 N N . LYS A 1 72 ? 2.703 5.290 0.242 1.00 87.75 72 LYS A N 1
ATOM 566 C CA . LYS A 1 72 ? 1.296 5.661 0.455 1.00 87.75 72 LYS A CA 1
ATOM 567 C C . LYS A 1 72 ? 0.401 4.929 -0.550 1.00 87.75 72 LYS A C 1
ATOM 569 O O . LYS A 1 72 ? -0.592 4.313 -0.157 1.00 87.75 72 LYS A O 1
ATOM 574 N N . SER A 1 73 ? 0.806 4.899 -1.824 1.00 89.19 73 SER A N 1
ATOM 575 C CA . SER A 1 73 ? 0.132 4.127 -2.877 1.00 89.19 73 SER A CA 1
ATOM 576 C C . SER A 1 73 ? 0.050 2.638 -2.536 1.00 89.19 73 SER A C 1
ATOM 578 O O . SER A 1 73 ? -1.013 2.022 -2.648 1.00 89.19 73 SER A O 1
ATOM 580 N N . PHE A 1 74 ? 1.154 2.062 -2.064 1.00 86.25 74 PHE A N 1
ATOM 581 C CA . PHE A 1 74 ? 1.268 0.663 -1.679 1.00 86.25 74 PHE A CA 1
ATOM 582 C C . PHE A 1 74 ? 0.320 0.304 -0.544 1.00 86.25 74 PHE A C 1
ATOM 584 O O . PHE A 1 74 ? -0.497 -0.607 -0.674 1.00 86.25 74 PHE A O 1
ATOM 591 N N . VAL A 1 75 ? 0.403 1.048 0.556 1.00 86.56 75 VAL A N 1
ATOM 592 C CA . VAL A 1 75 ? -0.400 0.810 1.751 1.00 86.56 75 VAL A CA 1
ATOM 593 C C . VAL A 1 75 ? -1.888 0.999 1.446 1.00 86.56 75 VAL A C 1
ATOM 595 O O . VAL A 1 75 ? -2.698 0.183 1.883 1.00 86.56 75 VAL A O 1
ATOM 598 N N . CYS A 1 76 ? -2.257 1.989 0.624 1.00 90.50 76 CYS A N 1
ATOM 599 C CA . CYS A 1 76 ? -3.629 2.151 0.136 1.00 90.50 76 CYS A CA 1
ATOM 600 C C . CYS A 1 76 ? -4.098 0.917 -0.655 1.00 90.50 76 CYS A C 1
ATOM 602 O O . CYS A 1 76 ? -5.144 0.343 -0.350 1.00 90.50 76 CYS A O 1
ATOM 604 N N . GLN A 1 77 ? -3.305 0.459 -1.631 1.00 87.31 77 GLN A N 1
ATOM 605 C CA . GLN A 1 77 ? -3.632 -0.710 -2.460 1.00 87.31 77 GLN A CA 1
ATOM 606 C C . GLN A 1 77 ? -3.734 -2.009 -1.641 1.00 87.31 77 GLN A C 1
ATOM 608 O O . GLN A 1 77 ? -4.560 -2.871 -1.952 1.00 87.31 77 GLN A O 1
ATOM 613 N N . VAL A 1 78 ? -2.921 -2.154 -0.593 1.00 84.38 78 VAL A N 1
ATOM 614 C CA . VAL A 1 78 ? -2.981 -3.276 0.356 1.00 84.38 78 VAL A CA 1
ATOM 615 C C . VAL A 1 78 ? -4.236 -3.189 1.230 1.00 84.38 78 VAL A C 1
ATOM 617 O O . VAL A 1 78 ? -4.918 -4.197 1.422 1.00 84.38 78 VAL A O 1
ATOM 620 N N . ALA A 1 79 ? -4.590 -1.989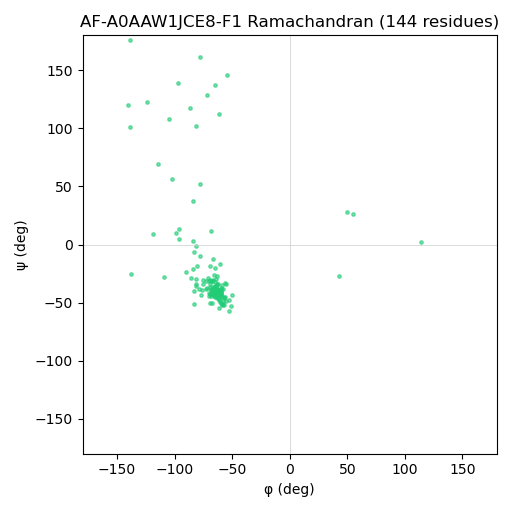 1.696 1.00 86.31 79 ALA A N 1
ATOM 621 C CA . ALA A 1 79 ? -5.740 -1.750 2.566 1.00 86.31 79 ALA A CA 1
ATOM 622 C C . ALA A 1 79 ? -7.100 -2.051 1.913 1.00 86.31 79 ALA A C 1
ATOM 624 O O . ALA A 1 79 ? -8.070 -2.339 2.614 1.00 86.31 79 ALA A O 1
ATOM 625 N N . VAL A 1 80 ? -7.167 -2.084 0.580 1.00 87.38 80 VAL A N 1
ATOM 626 C CA . VAL A 1 80 ? -8.353 -2.545 -0.165 1.00 87.38 80 VAL A CA 1
ATOM 627 C C . VAL A 1 80 ? -8.771 -3.968 0.235 1.00 87.38 80 VAL A C 1
ATOM 629 O O . VAL A 1 80 ? -9.961 -4.275 0.261 1.00 87.38 80 VAL A O 1
ATOM 632 N N . GLN A 1 81 ? -7.814 -4.832 0.591 1.00 76.69 81 GLN A N 1
ATOM 633 C CA . GLN A 1 81 ? -8.052 -6.255 0.871 1.00 76.69 81 GLN A CA 1
ATOM 634 C C . GLN A 1 81 ? -8.242 -6.583 2.360 1.00 76.69 81 GLN A C 1
ATOM 636 O O . GLN A 1 81 ? -8.208 -7.750 2.742 1.00 76.69 81 GLN A O 1
ATOM 641 N N . VAL A 1 82 ? -8.445 -5.573 3.213 1.00 77.88 82 VAL A N 1
ATOM 642 C CA . VAL A 1 82 ? -8.666 -5.776 4.658 1.00 77.88 82 VAL A CA 1
ATOM 643 C C . VAL A 1 82 ? -9.879 -6.669 4.930 1.00 77.88 82 VAL A C 1
ATOM 645 O O . VAL A 1 82 ? -9.857 -7.501 5.834 1.00 77.88 82 VAL A O 1
ATOM 648 N N . LYS A 1 83 ? -10.948 -6.525 4.140 1.00 68.62 83 LYS A N 1
ATOM 649 C CA . LYS A 1 83 ? -12.169 -7.316 4.311 1.00 68.62 83 LYS A CA 1
ATOM 650 C C . LYS A 1 83 ? -11.978 -8.687 3.648 1.00 68.62 83 LYS A C 1
ATOM 652 O O . LYS A 1 83 ? -12.049 -8.786 2.429 1.00 68.62 83 LYS A O 1
ATOM 657 N N . GLY A 1 84 ? -11.719 -9.717 4.457 1.00 67.69 84 GLY A N 1
ATOM 658 C CA . GLY A 1 84 ? -11.502 -11.101 4.004 1.00 67.69 84 GLY A CA 1
ATOM 659 C C . GLY A 1 84 ? -10.090 -11.643 4.245 1.00 67.69 84 GLY A C 1
ATOM 660 O O . GLY A 1 84 ? -9.808 -12.780 3.876 1.00 67.69 84 GLY A O 1
ATOM 661 N N . ASN A 1 85 ? -9.201 -10.857 4.864 1.00 72.56 85 ASN A N 1
ATOM 662 C CA . ASN A 1 85 ? -7.851 -11.300 5.183 1.00 72.56 85 ASN A CA 1
ATOM 663 C C . ASN A 1 85 ? -7.409 -10.836 6.581 1.00 72.56 85 ASN A C 1
ATOM 665 O O . ASN A 1 85 ? -6.998 -9.691 6.773 1.00 72.56 85 ASN A O 1
ATOM 669 N N . ASN A 1 86 ? -7.467 -11.751 7.551 1.00 75.19 86 ASN A N 1
ATOM 670 C CA . ASN A 1 86 ? -7.164 -11.469 8.958 1.00 75.19 86 ASN A CA 1
ATOM 671 C C . ASN A 1 86 ? -5.700 -11.047 9.185 1.00 75.19 86 ASN A C 1
ATOM 673 O O . ASN A 1 86 ? -5.410 -10.242 10.069 1.00 75.19 86 ASN A O 1
ATOM 677 N N . GLU A 1 87 ? -4.764 -11.523 8.361 1.00 72.19 87 GLU A N 1
ATOM 678 C CA . GLU A 1 87 ? -3.350 -11.144 8.465 1.00 72.19 87 GLU A CA 1
ATOM 679 C C . GLU A 1 87 ? -3.113 -9.706 7.987 1.00 72.19 87 GLU A C 1
ATOM 681 O O . GLU A 1 87 ? -2.361 -8.948 8.607 1.00 72.19 87 GLU A O 1
ATOM 686 N N . VAL A 1 88 ? -3.815 -9.301 6.926 1.00 74.50 88 VAL A N 1
ATOM 687 C CA . VAL A 1 88 ? -3.817 -7.913 6.440 1.00 74.50 88 VAL A CA 1
ATOM 688 C C . VAL A 1 88 ? -4.428 -6.982 7.471 1.00 74.50 88 VAL A C 1
ATOM 690 O O . VAL A 1 88 ? -3.856 -5.929 7.751 1.00 74.50 88 VAL A O 1
ATOM 693 N N . LEU A 1 89 ? -5.551 -7.395 8.059 1.00 79.25 89 LEU A N 1
ATOM 694 C CA . LEU A 1 89 ? -6.232 -6.653 9.111 1.00 79.25 89 LEU A CA 1
ATOM 695 C C . LEU A 1 89 ? -5.308 -6.431 10.317 1.00 79.25 89 LEU A C 1
ATOM 697 O O . LEU A 1 89 ? -5.070 -5.284 10.675 1.00 79.25 89 LEU A O 1
ATOM 701 N N . SER A 1 90 ? -4.691 -7.490 10.857 1.00 75.62 90 SER A N 1
ATOM 702 C CA . SER A 1 90 ? -3.809 -7.379 12.033 1.00 75.62 90 SER A CA 1
ATOM 703 C C . SER A 1 90 ? -2.623 -6.432 11.830 1.00 75.62 90 SER A C 1
ATOM 705 O O . SER A 1 90 ? -2.217 -5.726 12.750 1.00 75.62 90 SER A O 1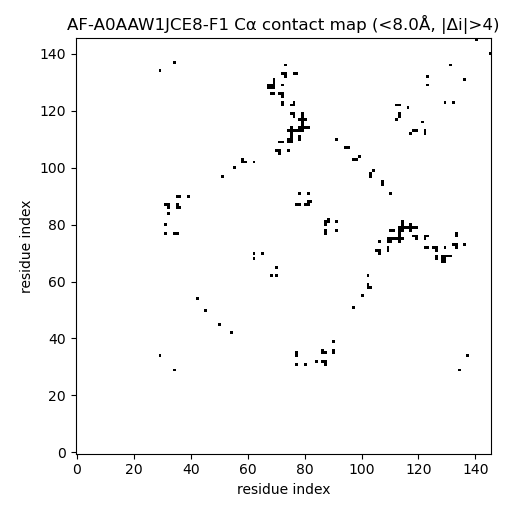
ATOM 707 N N . THR A 1 91 ? -2.067 -6.370 10.619 1.00 72.06 91 THR A N 1
ATOM 708 C CA . THR A 1 91 ? -0.933 -5.478 10.347 1.00 72.06 91 THR A CA 1
ATOM 709 C C . THR A 1 91 ? -1.375 -4.050 10.079 1.00 72.06 91 THR A C 1
ATOM 711 O O . THR A 1 91 ? -0.682 -3.111 10.458 1.00 72.06 91 THR A O 1
ATOM 714 N N . ILE A 1 92 ? -2.531 -3.859 9.447 1.00 77.88 92 ILE A N 1
ATOM 715 C CA . ILE A 1 92 ? -3.107 -2.524 9.298 1.00 77.88 92 ILE A CA 1
ATOM 716 C C . ILE A 1 92 ? -3.513 -1.956 10.656 1.00 77.88 92 ILE A C 1
ATOM 718 O O . ILE A 1 92 ? -3.255 -0.781 10.906 1.00 77.88 92 ILE A O 1
ATOM 722 N N . ASP A 1 93 ? -4.067 -2.775 11.544 1.00 81.88 93 ASP A N 1
ATOM 723 C CA . ASP A 1 93 ? -4.389 -2.362 12.909 1.00 81.88 93 ASP A CA 1
ATOM 724 C C . ASP A 1 93 ? -3.125 -2.069 13.719 1.00 81.88 93 ASP A C 1
ATOM 726 O O . ASP A 1 93 ? -3.073 -1.054 14.409 1.00 81.88 93 ASP A O 1
ATOM 730 N N . PHE A 1 94 ? -2.054 -2.852 13.540 1.00 78.00 94 PHE A N 1
ATOM 731 C CA . PHE A 1 94 ? -0.742 -2.500 14.086 1.00 78.00 94 PHE A CA 1
ATOM 732 C C . PHE A 1 94 ? -0.292 -1.106 13.624 1.00 78.00 94 PHE A C 1
ATOM 734 O O . PHE A 1 94 ? 0.063 -0.282 14.458 1.00 78.00 94 PHE A O 1
ATOM 741 N N . ILE A 1 95 ? -0.376 -0.798 12.323 1.00 74.81 95 ILE A N 1
ATOM 742 C CA . ILE A 1 95 ? 0.014 0.518 11.784 1.00 74.81 95 ILE A CA 1
ATOM 743 C C . ILE A 1 95 ? -0.894 1.645 12.306 1.00 74.81 95 ILE A C 1
ATOM 745 O O . ILE A 1 95 ? -0.423 2.754 12.557 1.00 74.81 95 ILE A O 1
ATOM 749 N N . ARG A 1 96 ? -2.194 1.388 12.494 1.00 80.19 96 ARG A N 1
ATOM 750 C CA . ARG A 1 96 ? -3.137 2.365 13.065 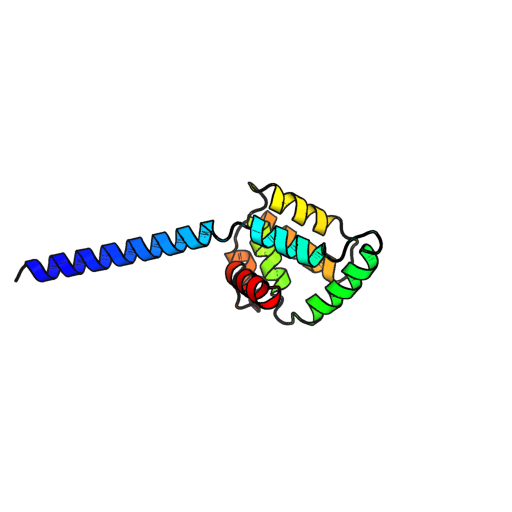1.00 80.19 96 ARG A CA 1
ATOM 751 C C . ARG A 1 96 ? -2.825 2.709 14.518 1.00 80.19 96 ARG A C 1
ATOM 753 O O . ARG A 1 96 ? -3.051 3.853 14.907 1.00 80.19 96 ARG A O 1
ATOM 760 N N . ASN A 1 97 ? -2.291 1.754 15.273 1.00 80.19 97 ASN A N 1
ATOM 761 C CA . ASN A 1 97 ? -1.954 1.921 16.684 1.00 80.19 97 ASN A CA 1
ATOM 762 C C . ASN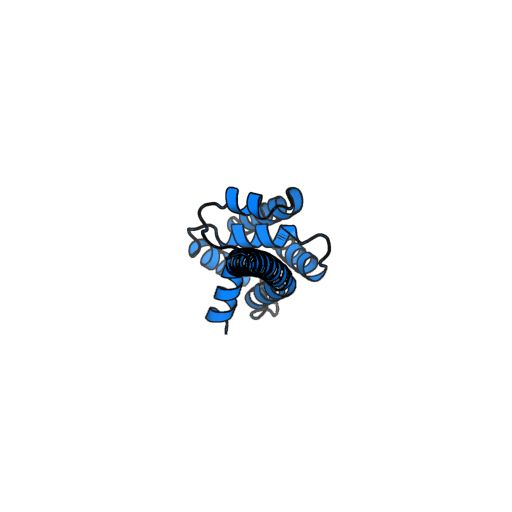 A 1 97 ? -0.583 2.579 16.918 1.00 80.19 97 ASN A C 1
ATOM 764 O O . ASN A 1 97 ? -0.265 2.909 18.054 1.00 80.19 97 ASN A O 1
ATOM 768 N N . ILE A 1 98 ? 0.220 2.808 15.871 1.00 74.38 98 ILE A N 1
ATOM 769 C CA . ILE A 1 98 ? 1.472 3.577 15.977 1.00 74.38 98 ILE A CA 1
ATOM 770 C C . ILE A 1 98 ? 1.134 5.032 16.356 1.00 74.38 98 ILE A C 1
ATOM 772 O O . ILE A 1 98 ? 0.202 5.589 15.763 1.00 74.38 98 ILE A O 1
ATOM 776 N N . PRO A 1 99 ? 1.867 5.675 17.287 1.00 77.88 99 PRO A N 1
ATOM 777 C CA . PRO A 1 99 ? 1.657 7.080 17.638 1.00 77.88 99 PRO A CA 1
ATOM 778 C C . PRO A 1 99 ? 1.719 8.001 16.414 1.00 77.88 99 PRO A C 1
ATOM 780 O O . PRO A 1 99 ? 2.463 7.773 15.451 1.00 77.88 99 PRO A O 1
ATOM 783 N N . ASP A 1 100 ? 0.908 9.055 16.447 1.00 78.62 100 ASP A N 1
ATOM 784 C CA . ASP A 1 100 ? 0.815 10.000 15.342 1.00 78.62 100 ASP A CA 1
ATOM 785 C C . ASP A 1 100 ? 2.066 10.879 15.242 1.00 78.62 100 ASP A C 1
ATOM 787 O O . ASP A 1 100 ? 2.500 11.523 16.192 1.00 78.62 100 ASP A O 1
ATOM 791 N N . ASN A 1 101 ? 2.621 10.930 14.036 1.00 74.38 101 ASN A N 1
ATOM 792 C CA . ASN A 1 101 ? 3.620 11.897 13.603 1.00 74.38 101 ASN A CA 1
ATOM 793 C C . ASN A 1 101 ? 3.269 12.340 12.173 1.00 74.38 101 ASN A C 1
ATOM 795 O O . ASN A 1 101 ? 2.351 11.789 11.557 1.00 74.38 101 ASN A O 1
ATOM 799 N N . LYS A 1 102 ? 4.017 13.297 11.613 1.00 75.44 102 LYS A N 1
ATOM 800 C CA . LYS A 1 102 ? 3.770 13.826 10.262 1.00 75.44 102 LYS A CA 1
ATOM 801 C C . LYS A 1 102 ? 3.617 12.727 9.193 1.00 75.44 102 LYS A C 1
ATOM 803 O O . LYS A 1 102 ? 2.702 12.804 8.381 1.00 75.44 102 LYS A O 1
ATOM 808 N N . HIS A 1 103 ? 4.459 11.696 9.214 1.00 71.75 103 HIS A N 1
ATOM 809 C CA . HIS A 1 103 ? 4.475 10.609 8.229 1.00 71.75 103 HIS A CA 1
ATOM 810 C C . HIS A 1 103 ? 3.451 9.504 8.528 1.00 71.75 103 HIS A C 1
ATOM 812 O O . HIS A 1 103 ? 2.774 9.015 7.620 1.00 71.75 103 HIS A O 1
ATOM 818 N N . THR A 1 104 ? 3.271 9.136 9.797 1.00 75.00 104 THR A N 1
ATOM 819 C CA . THR A 1 104 ? 2.287 8.134 10.223 1.00 75.00 104 THR A CA 1
ATOM 820 C C . THR A 1 104 ? 0.869 8.607 9.918 1.00 75.00 104 THR A C 1
ATOM 822 O O . THR A 1 104 ? 0.053 7.811 9.456 1.00 75.00 104 THR A O 1
ATOM 825 N N . VAL A 1 105 ? 0.574 9.902 10.082 1.00 84.88 105 VAL A N 1
ATOM 826 C CA . VAL A 1 105 ? -0.735 10.481 9.736 1.00 84.88 105 VAL A CA 1
ATOM 827 C C . VAL A 1 105 ? -1.034 10.316 8.243 1.00 84.88 105 VAL A C 1
ATOM 829 O O . VAL A 1 105 ? -2.138 9.908 7.870 1.00 84.88 105 VAL A O 1
ATOM 832 N N . GLU A 1 106 ? -0.052 10.560 7.370 1.00 85.44 106 GLU A N 1
ATOM 833 C CA . GLU A 1 106 ? -0.222 10.377 5.925 1.00 85.44 106 GLU A CA 1
ATOM 834 C C . GLU A 1 106 ? -0.432 8.907 5.539 1.00 85.44 106 GLU A C 1
ATOM 836 O O . GLU A 1 106 ? -1.278 8.600 4.693 1.00 85.44 106 GLU A O 1
ATOM 841 N N . ILE A 1 107 ? 0.281 7.986 6.189 1.00 84.44 107 ILE A N 1
ATOM 842 C CA . ILE A 1 107 ? 0.126 6.543 5.967 1.00 84.44 107 ILE A CA 1
ATOM 843 C C . ILE A 1 107 ? -1.238 6.057 6.475 1.00 84.44 107 ILE A C 1
ATOM 845 O O . ILE A 1 107 ? -1.946 5.348 5.756 1.00 84.44 107 ILE A O 1
ATOM 849 N N . LYS A 1 108 ? -1.673 6.480 7.668 1.00 87.69 108 LYS A N 1
ATOM 850 C CA . LYS A 1 108 ? -3.010 6.174 8.208 1.00 87.69 108 LYS A CA 1
ATOM 851 C C . LYS A 1 108 ? -4.118 6.707 7.298 1.00 87.69 108 LYS A C 1
ATOM 853 O O . LYS A 1 108 ? -5.120 6.021 7.079 1.00 87.69 108 LYS A O 1
ATOM 858 N N . LYS A 1 109 ? -3.929 7.890 6.703 1.00 91.00 109 LYS A N 1
ATOM 859 C CA . LYS A 1 109 ? -4.846 8.441 5.693 1.00 91.00 109 LYS A CA 1
ATOM 860 C C . LYS A 1 109 ? -4.918 7.544 4.453 1.00 91.00 109 LYS A C 1
ATOM 862 O O . LYS A 1 109 ? -6.023 7.231 4.009 1.00 91.00 109 LYS A O 1
ATOM 867 N N . ALA A 1 110 ? -3.777 7.075 3.946 1.00 89.56 110 ALA A N 1
ATOM 868 C CA . ALA A 1 110 ? -3.719 6.144 2.817 1.00 89.56 110 ALA A CA 1
ATOM 869 C C . ALA A 1 110 ? -4.459 4.825 3.111 1.00 89.56 110 ALA A C 1
ATOM 871 O O . ALA A 1 110 ? -5.245 4.354 2.285 1.00 89.56 110 ALA A O 1
ATOM 872 N N . ILE A 1 111 ? -4.284 4.270 4.318 1.00 89.25 111 ILE A N 1
ATOM 873 C CA . ILE A 1 111 ? -5.029 3.091 4.792 1.00 89.25 111 ILE A CA 1
ATOM 874 C C . ILE A 1 111 ? -6.531 3.365 4.762 1.00 89.25 111 ILE A C 1
ATOM 876 O O . ILE A 1 111 ? -7.290 2.570 4.208 1.00 89.25 111 ILE A O 1
ATOM 880 N N . LYS A 1 112 ? -6.972 4.486 5.349 1.00 91.88 112 LYS A N 1
ATOM 881 C CA . LYS A 1 112 ? -8.394 4.846 5.426 1.00 91.88 112 LYS A CA 1
ATOM 882 C C . LYS A 1 112 ? -9.020 4.910 4.033 1.00 91.88 112 LYS A C 1
ATOM 884 O O . LYS A 1 112 ? -10.071 4.307 3.818 1.00 91.88 112 LYS A O 1
ATOM 889 N N . ILE A 1 113 ? -8.344 5.563 3.088 1.00 92.00 113 ILE A N 1
ATOM 890 C CA . ILE A 1 113 ? -8.768 5.650 1.685 1.00 92.00 113 ILE A CA 1
ATOM 891 C C . ILE A 1 113 ? -8.935 4.250 1.081 1.00 92.00 113 ILE A C 1
ATOM 893 O O . ILE A 1 113 ? -10.006 3.934 0.561 1.00 92.00 113 ILE A O 1
ATOM 897 N N . GLY A 1 114 ? -7.919 3.391 1.205 1.00 88.94 114 GLY A N 1
ATOM 898 C CA . GLY A 1 114 ? -7.966 2.028 0.672 1.00 88.94 114 GLY A CA 1
ATOM 899 C C . GLY A 1 114 ? -9.106 1.196 1.265 1.00 88.94 114 GLY A C 1
ATOM 900 O O . GLY A 1 114 ? -9.811 0.501 0.533 1.00 88.94 114 GLY A O 1
ATOM 901 N N . THR A 1 115 ? -9.357 1.325 2.573 1.00 88.38 115 THR A N 1
ATOM 902 C CA . THR A 1 115 ? -10.463 0.615 3.237 1.00 88.38 115 THR A CA 1
ATOM 903 C C . THR A 1 115 ? -11.854 1.125 2.857 1.00 88.38 115 THR A C 1
ATOM 905 O O . THR A 1 115 ? -12.798 0.332 2.854 1.00 88.38 115 THR A O 1
ATOM 908 N N . LEU A 1 116 ? -11.987 2.421 2.552 1.00 90.81 116 LEU A N 1
ATOM 909 C CA . LEU A 1 116 ? -13.269 3.072 2.274 1.00 90.81 116 LEU A CA 1
ATOM 910 C C . LEU A 1 116 ? -13.707 2.863 0.822 1.00 90.81 116 LEU A C 1
ATOM 912 O O . LEU A 1 116 ? -14.811 2.388 0.580 1.00 90.81 116 LEU A O 1
ATOM 916 N N . TYR A 1 117 ? -12.823 3.160 -0.133 1.00 89.06 117 TYR A N 1
ATOM 917 C CA . TYR A 1 117 ? -13.141 3.091 -1.563 1.00 89.06 117 TYR A CA 1
ATOM 918 C C . TYR A 1 117 ? -12.990 1.688 -2.152 1.00 89.06 117 TYR A C 1
ATOM 920 O O . TYR A 1 117 ? -13.568 1.400 -3.195 1.00 89.06 117 TYR A O 1
ATOM 928 N N . ARG A 1 118 ? -12.207 0.811 -1.505 1.00 85.88 118 ARG A N 1
ATOM 929 C CA . ARG A 1 118 ? -11.986 -0.589 -1.915 1.00 85.88 118 ARG A CA 1
ATOM 930 C C . ARG A 1 118 ? -11.606 -0.776 -3.391 1.00 85.88 118 ARG A C 1
ATOM 932 O O . ARG A 1 118 ? -11.839 -1.833 -3.968 1.00 85.88 118 ARG A O 1
ATOM 939 N N . SER A 1 119 ? -10.971 0.224 -3.992 1.00 85.81 119 SER A N 1
ATOM 940 C CA . SER A 1 119 ? -10.498 0.177 -5.371 1.00 85.81 119 SER A CA 1
ATOM 941 C C . SER A 1 119 ? -9.006 0.472 -5.413 1.00 85.81 119 SER A C 1
ATOM 943 O O . SER A 1 119 ? -8.543 1.523 -4.965 1.00 85.81 119 SER A O 1
ATOM 945 N N . ARG A 1 120 ? -8.233 -0.466 -5.974 1.00 85.88 120 ARG A N 1
ATOM 946 C CA . ARG A 1 120 ? -6.791 -0.270 -6.190 1.00 85.88 120 ARG A CA 1
ATOM 947 C C . ARG A 1 120 ? -6.530 0.813 -7.233 1.00 85.88 120 ARG A C 1
ATOM 949 O O . ARG A 1 120 ? -5.528 1.512 -7.139 1.00 85.88 120 ARG A O 1
ATOM 956 N N . GLU A 1 121 ? -7.428 0.958 -8.201 1.00 86.94 121 GLU A N 1
ATOM 957 C CA . GLU A 1 121 ? -7.356 2.004 -9.218 1.00 86.94 121 GLU A CA 1
ATOM 958 C C . GLU A 1 121 ? -7.547 3.386 -8.594 1.00 86.94 121 GLU A C 1
ATOM 960 O O . GLU A 1 121 ? -6.753 4.286 -8.844 1.00 86.94 121 GLU A O 1
ATOM 965 N N . TYR A 1 122 ? -8.497 3.517 -7.664 1.00 90.38 122 TYR A N 1
ATOM 966 C CA . TYR A 1 122 ? -8.686 4.753 -6.907 1.00 90.38 122 TYR A CA 1
ATOM 967 C C . TYR A 1 122 ? -7.429 5.141 -6.108 1.00 90.38 122 TYR A C 1
ATOM 969 O O . TYR A 1 122 ? -6.990 6.289 -6.154 1.00 90.38 122 TYR A O 1
ATOM 977 N N . CYS A 1 123 ? -6.780 4.170 -5.452 1.00 89.19 123 CYS A N 1
ATOM 978 C CA . CYS A 1 123 ? -5.491 4.393 -4.790 1.00 89.19 123 CYS A CA 1
ATOM 979 C C . CYS A 1 123 ? -4.396 4.859 -5.763 1.00 89.19 123 CYS A C 1
ATOM 981 O O . CYS A 1 123 ? -3.620 5.749 -5.424 1.00 89.19 123 CYS A O 1
ATOM 983 N N . ARG A 1 124 ? -4.330 4.288 -6.973 1.00 89.06 124 ARG A N 1
ATOM 984 C CA . ARG A 1 124 ? -3.360 4.697 -8.002 1.00 89.06 124 ARG A CA 1
ATOM 985 C C . ARG A 1 124 ? -3.645 6.089 -8.559 1.00 89.06 124 ARG A C 1
ATOM 987 O O . ARG A 1 124 ? -2.702 6.809 -8.850 1.00 89.06 124 ARG A O 1
ATOM 994 N N . ASN A 1 125 ? -4.912 6.473 -8.671 1.00 90.00 125 ASN A N 1
ATOM 995 C CA . ASN A 1 125 ? -5.296 7.795 -9.161 1.00 90.00 125 ASN A CA 1
ATOM 996 C C . ASN A 1 125 ? -4.981 8.893 -8.139 1.00 90.00 125 ASN A C 1
ATOM 998 O O . ASN A 1 125 ? -4.523 9.965 -8.522 1.00 90.00 125 ASN A O 1
ATOM 1002 N N . ILE A 1 126 ? -5.165 8.622 -6.842 1.00 91.31 126 ILE A N 1
ATOM 1003 C CA . ILE A 1 126 ? -4.775 9.560 -5.776 1.00 91.31 126 ILE A CA 1
ATOM 1004 C C . ILE A 1 126 ? -3.254 9.667 -5.660 1.00 91.31 126 ILE A C 1
ATOM 1006 O O . ILE A 1 126 ? -2.720 10.766 -5.542 1.00 91.31 126 ILE A O 1
ATOM 1010 N N . TYR A 1 127 ? -2.552 8.534 -5.694 1.00 89.75 127 TYR A N 1
ATOM 1011 C CA . TYR A 1 127 ? -1.092 8.476 -5.606 1.00 89.75 127 TYR A CA 1
ATOM 1012 C C . TYR A 1 127 ? -0.475 8.255 -6.993 1.00 89.75 127 TYR A C 1
ATOM 1014 O O . TYR A 1 127 ? 0.258 7.290 -7.223 1.00 89.75 127 TYR A O 1
ATOM 1022 N N . ASN A 1 128 ? -0.804 9.158 -7.919 1.00 88.12 128 ASN A N 1
ATOM 1023 C CA . ASN A 1 128 ? -0.470 9.064 -9.345 1.00 88.12 128 ASN A CA 1
ATOM 1024 C C . ASN A 1 128 ? 1.021 9.233 -9.668 1.00 88.12 128 ASN A C 1
ATOM 1026 O O . ASN A 1 128 ? 1.466 8.811 -10.733 1.00 88.12 128 ASN A O 1
ATOM 1030 N N . LYS A 1 129 ? 1.801 9.814 -8.752 1.00 88.81 129 LYS A N 1
ATOM 1031 C CA . LYS A 1 129 ? 3.256 9.954 -8.892 1.00 88.81 129 LYS A CA 1
ATOM 1032 C C . LYS A 1 129 ? 3.974 8.611 -8.889 1.00 88.81 129 LYS A C 1
ATOM 1034 O O . LYS A 1 129 ? 5.058 8.498 -9.454 1.00 88.81 129 LYS A O 1
ATOM 1039 N N . CYS A 1 130 ? 3.383 7.597 -8.261 1.00 86.31 130 CYS A N 1
ATOM 1040 C CA . CYS A 1 130 ? 4.004 6.295 -8.187 1.00 86.31 130 CYS A CA 1
ATOM 1041 C C . CYS A 1 130 ? 3.659 5.431 -9.414 1.00 86.31 130 CYS A C 1
ATOM 1043 O O . CYS A 1 130 ? 2.499 5.041 -9.584 1.00 86.31 130 CYS A O 1
ATOM 1045 N N . PRO A 1 131 ? 4.650 5.025 -10.232 1.00 85.31 131 PRO A N 1
ATOM 1046 C CA . PRO A 1 131 ? 4.397 4.220 -11.427 1.00 85.31 131 PRO A CA 1
ATOM 1047 C C . PRO A 1 131 ? 4.153 2.734 -11.113 1.00 85.31 131 PRO A C 1
ATOM 1049 O O . PRO A 1 131 ? 3.765 1.959 -11.992 1.00 85.31 131 PRO A O 1
ATOM 1052 N N . TYR A 1 132 ? 4.394 2.303 -9.872 1.00 83.06 132 TYR A N 1
ATOM 1053 C CA . TYR A 1 132 ? 4.377 0.895 -9.494 1.00 83.06 132 TYR A CA 1
ATOM 1054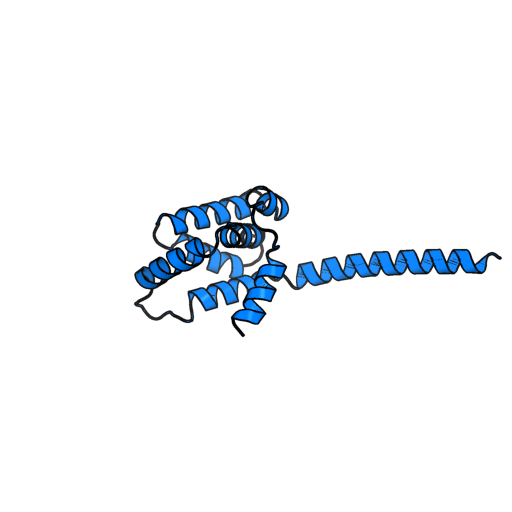 C C . TYR A 1 132 ? 3.046 0.468 -8.872 1.00 83.06 132 TYR A C 1
ATOM 1056 O O . TYR A 1 132 ? 2.453 1.143 -8.032 1.00 83.06 132 TYR A O 1
ATOM 1064 N N . THR A 1 133 ? 2.599 -0.727 -9.251 1.00 83.12 133 THR A N 1
ATOM 1065 C CA . THR A 1 133 ? 1.521 -1.428 -8.552 1.00 83.12 133 THR A CA 1
ATOM 1066 C C . THR A 1 133 ? 2.056 -2.077 -7.281 1.00 83.12 133 THR A C 1
ATOM 1068 O O . THR A 1 133 ? 3.256 -2.348 -7.163 1.00 83.12 133 THR A O 1
ATOM 1071 N N . ALA A 1 134 ? 1.161 -2.412 -6.351 1.00 79.50 134 ALA A N 1
ATOM 1072 C CA . ALA A 1 134 ? 1.552 -3.129 -5.144 1.00 79.50 134 ALA A CA 1
ATOM 1073 C C . ALA A 1 134 ? 2.286 -4.449 -5.442 1.00 79.50 134 ALA A C 1
ATOM 1075 O O . ALA A 1 134 ? 3.230 -4.797 -4.741 1.00 79.50 134 ALA A O 1
ATOM 1076 N N . ALA A 1 135 ? 1.923 -5.140 -6.525 1.00 74.19 135 ALA A N 1
ATOM 1077 C CA . ALA A 1 135 ? 2.603 -6.351 -6.984 1.00 74.19 135 ALA A CA 1
ATOM 1078 C C . ALA A 1 135 ? 4.083 -6.109 -7.323 1.00 74.19 135 ALA A C 1
ATOM 1080 O O . ALA A 1 135 ? 4.962 -6.819 -6.833 1.00 74.19 135 ALA A O 1
ATOM 1081 N N . LYS A 1 136 ? 4.360 -5.072 -8.123 1.00 78.00 136 LYS A N 1
ATOM 1082 C CA . LYS A 1 136 ? 5.722 -4.711 -8.540 1.00 78.00 136 LYS A CA 1
ATOM 1083 C C . LYS A 1 136 ? 6.561 -4.243 -7.358 1.00 78.00 136 LYS A C 1
ATOM 1085 O O . LYS A 1 136 ? 7.694 -4.683 -7.212 1.00 78.00 136 LYS A O 1
ATOM 1090 N N . MET A 1 137 ? 5.995 -3.432 -6.464 1.00 76.31 137 MET A N 1
ATOM 1091 C CA . MET A 1 137 ? 6.709 -3.025 -5.248 1.00 76.31 137 MET A CA 1
ATOM 1092 C C . MET A 1 137 ? 7.101 -4.207 -4.379 1.00 76.31 137 MET A C 1
ATOM 1094 O O . MET A 1 137 ? 8.193 -4.237 -3.824 1.00 76.31 137 MET A O 1
ATOM 1098 N N . LEU A 1 138 ? 6.238 -5.214 -4.291 1.00 71.31 138 LEU A N 1
ATOM 1099 C CA . LEU A 1 138 ? 6.570 -6.420 -3.555 1.00 71.31 138 LEU A CA 1
ATOM 1100 C C . LEU A 1 138 ? 7.693 -7.194 -4.192 1.00 71.31 138 LEU A C 1
ATOM 1102 O O . LEU A 1 138 ? 8.577 -7.626 -3.465 1.00 71.31 138 LEU A O 1
ATOM 1106 N N . GLN A 1 139 ? 7.671 -7.359 -5.512 1.00 70.75 139 GLN A N 1
ATOM 1107 C CA . GLN A 1 139 ? 8.771 -7.980 -6.242 1.00 70.75 139 GLN A CA 1
ATOM 1108 C C . GLN A 1 139 ? 10.087 -7.242 -5.976 1.00 70.75 139 GLN A C 1
ATOM 1110 O O . GLN A 1 139 ? 11.068 -7.893 -5.629 1.00 70.75 139 GLN A O 1
ATOM 1115 N N . LEU A 1 140 ? 10.088 -5.905 -6.010 1.00 68.88 140 LEU A N 1
ATOM 1116 C CA . LEU A 1 140 ? 11.262 -5.098 -5.658 1.00 68.88 140 LEU A CA 1
ATOM 1117 C C . LEU A 1 140 ? 11.722 -5.361 -4.219 1.00 68.88 140 LEU A C 1
ATOM 1119 O O . LEU A 1 140 ? 12.899 -5.615 -3.987 1.00 68.88 140 LEU A O 1
ATOM 1123 N N . ILE A 1 141 ? 10.797 -5.407 -3.258 1.00 65.69 141 ILE A N 1
ATOM 1124 C CA . ILE A 1 141 ? 11.112 -5.752 -1.864 1.00 65.69 141 ILE A CA 1
ATOM 1125 C C . ILE A 1 141 ? 11.659 -7.186 -1.747 1.00 65.69 141 ILE A C 1
ATOM 1127 O O . ILE A 1 141 ? 12.510 -7.442 -0.897 1.00 65.69 141 ILE A O 1
ATOM 1131 N N . LYS A 1 142 ? 11.205 -8.137 -2.580 1.00 64.44 142 LYS A N 1
ATOM 1132 C CA . LYS A 1 142 ? 11.760 -9.503 -2.596 1.00 64.44 142 LYS A CA 1
ATOM 1133 C C . LYS A 1 142 ? 13.207 -9.527 -3.083 1.00 64.44 142 LYS A C 1
ATOM 1135 O O . LYS A 1 142 ? 13.958 -10.343 -2.574 1.00 64.44 142 LYS A O 1
ATOM 1140 N N . ILE A 1 143 ? 13.551 -8.678 -4.050 1.00 65.00 143 ILE A N 1
ATOM 1141 C CA . ILE A 1 143 ? 14.889 -8.608 -4.649 1.00 65.00 143 ILE A CA 1
ATOM 1142 C C . ILE A 1 143 ? 15.859 -7.873 -3.720 1.00 65.00 143 ILE A C 1
ATOM 1144 O O . ILE A 1 143 ? 16.975 -8.326 -3.522 1.00 65.00 143 ILE A O 1
ATOM 1148 N N . VAL A 1 144 ? 15.427 -6.755 -3.133 1.00 57.19 144 VAL A N 1
ATOM 1149 C CA . VAL A 1 144 ? 16.287 -5.895 -2.300 1.00 57.19 144 VAL A CA 1
ATOM 1150 C C . VAL A 1 144 ? 16.420 -6.415 -0.864 1.00 57.19 144 VAL A C 1
ATOM 1152 O O . VAL A 1 144 ? 17.422 -6.162 -0.206 1.00 57.19 144 VAL A O 1
ATOM 1155 N N . GLY A 1 145 ? 15.403 -7.111 -0.350 1.00 46.66 145 GLY A N 1
ATOM 1156 C CA . GLY A 1 145 ? 15.402 -7.685 1.002 1.00 46.66 145 GLY A CA 1
ATOM 1157 C C . GLY A 1 145 ? 15.752 -9.174 1.067 1.00 46.66 145 GLY A C 1
ATOM 1158 O O . GLY A 1 145 ? 15.499 -9.786 2.111 1.00 46.66 145 GLY A O 1
ATOM 1159 N N . GLY A 1 146 ? 16.210 -9.752 -0.049 1.00 39.28 146 GLY A N 1
ATOM 1160 C CA . GLY A 1 146 ? 16.698 -11.128 -0.171 1.00 39.28 146 GLY A CA 1
ATOM 1161 C C . GLY A 1 146 ? 18.182 -11.221 0.131 1.00 39.28 146 GLY A C 1
ATOM 1162 O O . GLY A 1 146 ? 18.915 -10.317 -0.319 1.00 39.28 146 GLY A O 1
#

Foldseek 3Di:
DPVVVVVVVVVVVVVVVVVVVVVVVLVVVPPLLLVLVLVCCVQPVVDDPVRLVVSVVVLCVVVVVCPLCVLLLLLLLSLLPCVPDVSSVVSLVVLVPRDDDPRSVSSVVSSVNSNPVSDSVSSCVVSVSDPDGNSVVVVVCVVVVD

Organism: Popillia japonica (NCBI:txid7064)

pLDDT: mean 71.58, std 15.85, range [36.09, 92.0]

Solvent-accessible surface area (backbone atoms only — not comparable to full-atom values): 8015 Å² total; per-residue (Å²): 134,70,63,66,60,56,53,52,54,52,50,55,51,51,54,52,51,50,51,53,48,50,55,51,51,50,58,61,69,54,42,50,49,68,51,42,54,46,48,44,39,74,73,41,80,75,65,71,93,71,38,70,72,51,49,52,61,48,47,54,54,54,52,69,72,33,88,39,42,41,66,38,27,32,45,7,40,51,27,36,50,36,82,91,30,72,65,36,36,56,52,51,50,51,61,64,69,49,78,84,45,84,64,50,48,52,42,49,50,25,31,51,50,9,56,70,69,54,38,53,64,59,26,42,66,76,27,58,69,28,91,67,51,55,63,54,50,44,53,51,48,53,62,74,74,98

=== Feature glossary ===
Each block in this record encodes a different view of the same protein. In brief:

Predicted aligned error. PAE(i, j) answers: if I align the predicted and true structures on residue i, how far off (in Å) do I expect residue j to be? A block-diagonal PAE matrix with low values on the blocks and high values off-diagonal is the signature of a multi-domain protein with confidently predicted domains but uncertain inter-domain orientation.

Contact-map, Ramachandran, and PAE plots. Plot images: a contact map (which residues are close in 3D, as an N×N binary image), a Ramachandran scatter (backbone torsion angles, revealing secondary-structure composition at a glance), and — for AlphaFold structures — a PAE heatmap (pairwise prediction confidence).

Backbone torsions (φ/ψ). φ (phi) and ψ (psi) are the two rotatable backbone dihedrals per residue: φ is the C(i-1)–N–Cα–C torsion, ψ is the N–Cα–C–N(i+1) torsion, both in degrees on (−180°, 180°]. α-helical residues cluster near (−60°, −45°); β-strand residues near (−120°, +130°). A Ramachandran plot is simply a scatter of (φ, ψ) for every residue.

Foldseek 3Di. A 3Di character summarizes, for each residue, the relative orientation of the Cα frame of its nearest spatial neighbor. Because it encodes fold topology rather than chemistry, 3Di alignments detect remote structural similarity that sequence alignment misses.

Radius of gyration, Cα contacts, bounding box. Three whole-structure scalars: the radius of gyration (RMS distance of Cα from centroid, in Å), the count of Cα–Cα contacts (pairs closer than 8 Å and separated by more than four residues in sequence — i.e. tertiary, not local, contacts), and the bounding-box dimensions. Together they distinguish compact globular folds from extended fibres or disordered chains.

Sequence. Sequence gives the chain of amino acids in standard one-letter code (A=alanine, C=cysteine, …, Y=tyrosine), read N→C. It is the only feature that is directly encoded by the gene; all structural features are derived from the folded form of this sequence.

mmCIF coordinates. Atomic coordinates in PDBx/mmCIF format — the same representation the Protein Data Bank distributes. Each line of the _atom_site loop places one backbone atom in Cartesian space (units: ångströms, origin: arbitrary).

Secondary structure (3-state, P-SEA). Three-state secondary structure (P-SEA) collapses the eight DSSP classes into helix (a), strand (b), and coil (c). P-SEA assigns these from Cα geometry alone — distances and angles — without requiring backbone oxygens, so it works on any Cα trace.

InterPro / GO / CATH / organism. Functional annotations link the protein to curated databases. InterPro entries identify conserved domains and families by matching the sequence against member-database signatures (Pfam, PROSITE, CDD, …). Gene Ontology (GO) terms describe molecular function, biological process, and cellular component in a controlled vocabulary. CATH places the structure in a hierarchical fold classification (Class/Architecture/Topology/Homologous-superfamily). The organism is the source species.

B-factor. B-factor (Debye–Waller factor) reflects atomic displacement in the crystal lattice. It is an experimental observable (units Å²), not a prediction; low values mean the atom is pinned down, high values mean it moves or is heterogeneous across the crystal.

Rendered structure images. Structure images are PyMOL renders from six orthogonal camera directions. Cartoon representation draws helices as coils and strands as arrows; sticks shows the backbone as bonds; surface shows the solvent-excluded envelope. Rainbow coloring maps sequence position to hue (blue→red, N→C); chain coloring assigns a distinct color per polypeptide.

Solvent-accessible surface area. Solvent-accessible surface area (SASA) is the area in Å² traced out by the centre of a 1.4 Å probe sphere (a water molecule) rolled over the protein's van der Waals surface (Shrake–Rupley / Lee–Richards construction). Buried residues have near-zero SASA; fully exposed residues can exceed 200 Å². The total SASA scales roughly with the number of surface residues.

Secondary structure (8-state, DSSP). The SS8 string is DSSP's per-residue secondary-structure call. α-helix (H) means an i→i+4 H-bond ladder; β-strand (E) means the residue participates in a β-sheet; 3₁₀ (G) and π (I) are tighter and wider helices; T/S are turns/bends; '-' is loop.

pLDDT. For AlphaFold models, the B-factor field carries pLDDT — the model's own estimate of local accuracy on a 0–100 scale. Regions with pLDDT<50 should be treated as essentially unmodeled; they often correspond to intrinsically disordered segments.

Nearest PDB structures. Nearest PDB neighbors are the top struct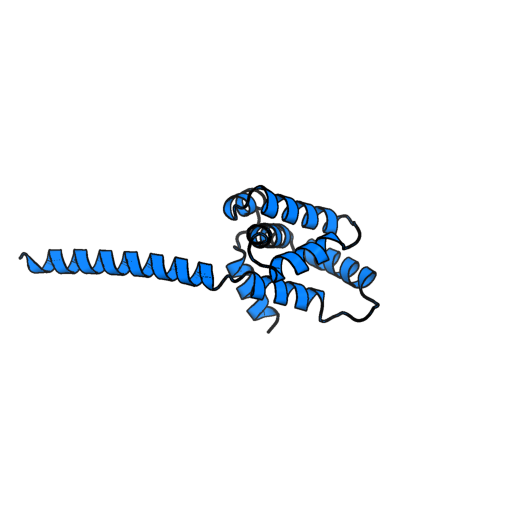ural matches found by Foldseek when searching this structure against the entire Protein Data Bank. Each hit reports a TM-score (0 to 1; >0.5 almost always implies the same fold) and an E-value. These are *structural* homologs — they may share no detectable sequence similarity.